Protein AF-A0A5B8XKQ5-F1 (afdb_monomer)

Structure (mmCIF, N/CA/C/O backbone):
data_AF-A0A5B8XKQ5-F1
#
_entry.id   AF-A0A5B8XKQ5-F1
#
loop_
_atom_site.group_PDB
_atom_site.id
_atom_site.type_symbol
_atom_site.label_atom_id
_atom_site.label_alt_id
_atom_site.label_comp_id
_atom_site.label_asym_id
_atom_site.label_entity_id
_atom_site.label_seq_id
_atom_site.pdbx_PDB_ins_code
_atom_site.Cartn_x
_atom_site.Cartn_y
_atom_site.Cartn_z
_atom_site.occupancy
_atom_site.B_iso_or_equiv
_atom_site.auth_seq_id
_atom_site.auth_comp_id
_atom_site.auth_asym_id
_atom_site.auth_atom_id
_atom_site.pdbx_PDB_model_num
ATOM 1 N N . MET A 1 1 ? 9.681 -11.009 -21.091 1.00 50.59 1 MET A N 1
ATOM 2 C CA . MET A 1 1 ? 9.853 -10.215 -19.858 1.00 50.59 1 MET A CA 1
ATOM 3 C C . MET A 1 1 ? 10.199 -11.183 -18.742 1.00 50.59 1 MET A C 1
ATOM 5 O O . MET A 1 1 ? 9.537 -12.214 -18.665 1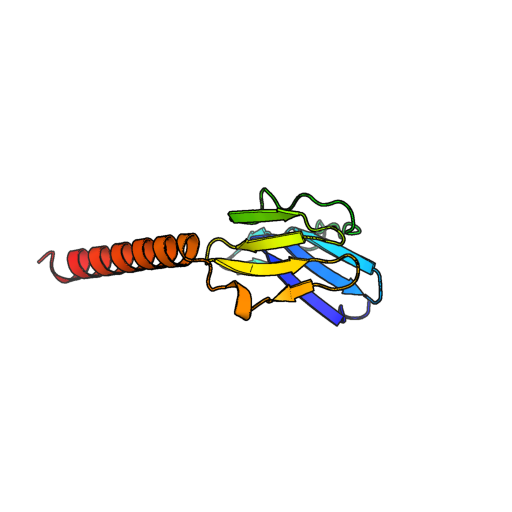.00 50.59 1 MET A O 1
ATOM 9 N N . LYS A 1 2 ? 11.254 -10.929 -17.961 1.00 48.66 2 LYS A N 1
ATOM 10 C CA . LYS A 1 2 ? 11.490 -11.695 -16.728 1.00 48.66 2 LYS A CA 1
ATOM 11 C C . LYS A 1 2 ? 10.413 -11.304 -15.702 1.00 48.66 2 LYS A C 1
ATOM 13 O O . LYS A 1 2 ? 9.933 -10.172 -15.771 1.00 48.66 2 LYS A O 1
ATOM 18 N N . PRO A 1 3 ? 9.975 -12.219 -14.823 1.00 53.94 3 PRO A N 1
ATOM 19 C CA . PRO A 1 3 ? 9.102 -11.842 -13.721 1.00 53.94 3 PRO A CA 1
ATOM 20 C C . PRO A 1 3 ? 9.834 -10.838 -12.813 1.00 53.94 3 PRO A C 1
ATOM 22 O O . PRO A 1 3 ? 11.043 -10.990 -12.629 1.00 53.94 3 PRO A O 1
ATOM 25 N N . PRO A 1 4 ? 9.133 -9.826 -12.276 1.00 59.34 4 PRO A N 1
ATOM 26 C CA . PRO A 1 4 ? 9.729 -8.861 -11.357 1.00 59.34 4 PRO A CA 1
ATOM 27 C C . PRO A 1 4 ? 10.249 -9.551 -10.093 1.00 59.34 4 PRO A C 1
ATOM 29 O O . PRO A 1 4 ? 9.655 -10.521 -9.617 1.00 59.34 4 PRO A O 1
ATOM 32 N N . GLU A 1 5 ? 11.352 -9.039 -9.551 1.00 64.81 5 GLU A N 1
ATOM 33 C CA . GLU A 1 5 ? 12.037 -9.616 -8.386 1.00 64.81 5 GLU A CA 1
ATOM 34 C C . GLU A 1 5 ? 11.263 -9.346 -7.090 1.00 64.81 5 GLU A C 1
ATOM 36 O O . GLU A 1 5 ? 11.187 -10.202 -6.206 1.00 64.81 5 GLU A O 1
ATOM 41 N N . HIS A 1 6 ? 10.609 -8.183 -7.015 1.00 69.00 6 HIS A N 1
ATOM 42 C CA . HIS A 1 6 ? 9.781 -7.775 -5.886 1.00 69.00 6 HIS A CA 1
ATOM 43 C C . HIS A 1 6 ? 8.474 -7.165 -6.372 1.00 69.00 6 HIS A C 1
ATOM 45 O O . HIS A 1 6 ? 8.455 -6.386 -7.327 1.00 69.00 6 HIS A O 1
ATOM 51 N N . VAL A 1 7 ? 7.376 -7.519 -5.704 1.00 73.44 7 VAL A N 1
ATOM 52 C CA . VAL A 1 7 ? 6.047 -6.990 -6.006 1.00 73.44 7 VAL A CA 1
ATOM 53 C C . VAL A 1 7 ? 5.309 -6.695 -4.711 1.00 73.44 7 VAL A C 1
ATOM 55 O O . VAL A 1 7 ? 5.244 -7.549 -3.827 1.00 73.44 7 VAL A O 1
ATOM 58 N N . ILE A 1 8 ? 4.711 -5.509 -4.618 1.00 75.06 8 ILE A N 1
ATOM 59 C CA . ILE A 1 8 ? 3.774 -5.166 -3.548 1.00 75.06 8 ILE A CA 1
ATOM 60 C C . ILE A 1 8 ? 2.446 -4.685 -4.126 1.00 75.06 8 ILE A C 1
ATOM 62 O O . ILE A 1 8 ? 2.383 -4.118 -5.217 1.00 75.06 8 ILE A O 1
ATOM 66 N N . LEU A 1 9 ? 1.378 -4.913 -3.368 1.00 79.19 9 LEU A N 1
ATOM 67 C CA . LEU A 1 9 ? 0.036 -4.452 -3.686 1.00 79.19 9 LEU A CA 1
ATOM 68 C C . LEU A 1 9 ? -0.390 -3.424 -2.641 1.00 79.19 9 LEU A C 1
ATOM 70 O O . LEU A 1 9 ? -0.485 -3.758 -1.463 1.00 79.19 9 LEU A O 1
ATOM 74 N N . ILE A 1 10 ? -0.685 -2.199 -3.072 1.00 76.44 10 ILE A N 1
ATOM 75 C CA . ILE A 1 10 ? -1.260 -1.161 -2.211 1.00 76.44 10 ILE A CA 1
ATOM 76 C C . ILE A 1 10 ? -2.590 -0.737 -2.820 1.00 76.44 10 ILE A C 1
ATOM 78 O O . ILE A 1 10 ? -2.639 -0.165 -3.910 1.00 76.44 10 ILE A O 1
ATOM 82 N N . GLY A 1 11 ? -3.685 -1.053 -2.128 1.00 76.50 11 GLY A N 1
ATOM 83 C CA . GLY A 1 11 ? -5.031 -0.778 -2.621 1.00 76.50 11 GLY A CA 1
ATOM 84 C C . GLY A 1 11 ? -5.282 -1.471 -3.961 1.00 76.50 11 GLY A C 1
ATOM 85 O O . GLY A 1 11 ? -5.422 -2.692 -4.023 1.00 76.50 11 GLY A O 1
ATOM 86 N N . ARG A 1 12 ? -5.356 -0.684 -5.040 1.00 76.19 12 ARG A N 1
ATOM 87 C CA . ARG A 1 12 ? -5.52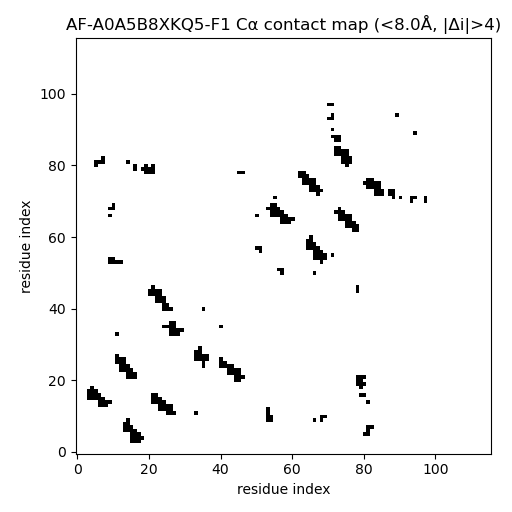4 -1.186 -6.412 1.00 76.19 12 ARG A CA 1
ATOM 88 C C . ARG A 1 12 ? -4.286 -0.988 -7.283 1.00 76.19 12 ARG A C 1
ATOM 90 O O . ARG A 1 12 ? -4.382 -1.194 -8.485 1.00 76.19 12 ARG A O 1
ATOM 97 N N . LYS A 1 13 ? -3.144 -0.603 -6.721 1.00 78.12 13 LYS A N 1
ATOM 98 C CA . LYS A 1 13 ? -1.894 -0.446 -7.467 1.00 78.12 13 LYS A CA 1
ATOM 99 C C . LYS A 1 13 ? -0.933 -1.577 -7.156 1.00 78.12 13 LYS A C 1
ATOM 101 O O . LYS A 1 13 ? -0.644 -1.865 -5.995 1.00 78.12 13 LYS A O 1
ATOM 106 N N . LEU A 1 14 ? -0.438 -2.198 -8.216 1.00 82.75 14 LEU A N 1
ATOM 107 C CA . LEU A 1 14 ? 0.653 -3.152 -8.177 1.00 82.75 14 LEU A CA 1
ATOM 108 C C . LEU A 1 14 ? 1.951 -2.402 -8.449 1.00 82.75 14 LEU A C 1
ATOM 110 O O . LEU A 1 14 ? 2.053 -1.723 -9.466 1.00 82.75 14 LEU A O 1
ATOM 114 N N . ILE A 1 15 ? 2.933 -2.535 -7.567 1.00 81.88 15 ILE A N 1
ATOM 115 C CA . ILE A 1 15 ? 4.265 -1.961 -7.758 1.00 81.88 15 ILE A CA 1
ATOM 116 C C . ILE A 1 15 ? 5.232 -3.126 -7.914 1.00 81.88 15 ILE A C 1
ATOM 118 O O . ILE A 1 15 ? 5.261 -4.012 -7.062 1.00 81.88 15 ILE A O 1
ATOM 122 N N . ALA A 1 16 ? 5.983 -3.141 -9.008 1.00 81.62 16 ALA A N 1
ATOM 123 C CA . ALA A 1 16 ? 6.913 -4.195 -9.378 1.00 81.62 16 ALA A CA 1
ATOM 124 C C . ALA A 1 16 ? 8.314 -3.623 -9.610 1.00 81.62 16 ALA A C 1
ATOM 126 O O . ALA A 1 16 ? 8.448 -2.544 -10.179 1.00 81.62 16 ALA A O 1
ATOM 127 N N . TYR A 1 17 ? 9.345 -4.360 -9.211 1.00 76.62 17 TYR A N 1
ATOM 128 C CA . TYR A 1 17 ? 10.743 -3.947 -9.337 1.00 76.62 17 TYR A CA 1
ATOM 129 C C . TYR A 1 17 ? 11.517 -4.921 -10.240 1.00 76.62 17 TYR A C 1
ATOM 131 O O . TYR A 1 17 ? 11.373 -6.140 -10.108 1.00 76.62 17 TYR A O 1
ATOM 139 N N . ASP A 1 18 ? 12.321 -4.379 -11.159 1.00 78.81 18 ASP A N 1
ATOM 140 C CA . ASP A 1 18 ? 13.266 -5.101 -12.029 1.00 78.81 18 ASP A CA 1
ATOM 141 C C . ASP A 1 18 ? 14.633 -4.394 -11.970 1.00 78.81 18 ASP A C 1
ATOM 143 O O . ASP A 1 18 ? 14.859 -3.368 -12.630 1.00 78.81 18 ASP A O 1
ATOM 147 N N . GLY A 1 19 ? 15.525 -4.894 -11.107 1.00 77.00 19 GLY A N 1
ATOM 148 C CA . GLY A 1 19 ? 16.753 -4.195 -10.718 1.00 77.00 19 GLY A CA 1
ATOM 149 C C . GLY A 1 19 ? 16.448 -2.853 -10.039 1.00 77.00 19 GLY A C 1
ATOM 150 O O . GLY A 1 19 ? 15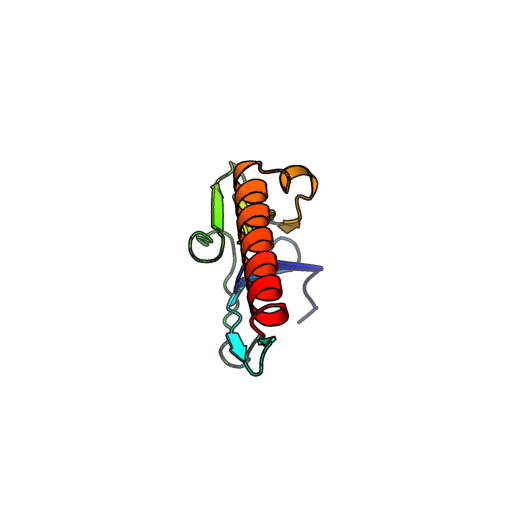.581 -2.775 -9.176 1.00 77.00 19 GLY A O 1
ATOM 151 N N . SER A 1 20 ? 17.115 -1.777 -10.467 1.00 72.31 20 SER A N 1
ATOM 152 C CA . SER A 1 20 ? 16.866 -0.409 -9.970 1.00 72.31 20 SER A CA 1
ATOM 153 C C . SER A 1 20 ? 15.648 0.281 -10.609 1.00 72.31 20 SER A C 1
ATOM 155 O O . SER A 1 20 ? 15.456 1.480 -10.419 1.00 72.31 20 SER A O 1
ATOM 157 N N . ASN A 1 21 ? 14.841 -0.429 -11.409 1.00 72.00 21 ASN A N 1
ATOM 158 C CA . ASN A 1 21 ? 13.654 0.144 -12.043 1.00 72.00 21 ASN A CA 1
ATOM 159 C C . ASN A 1 21 ? 12.388 -0.317 -11.328 1.00 72.00 21 ASN A C 1
ATOM 161 O O . ASN A 1 21 ? 12.117 -1.514 -11.239 1.00 72.00 21 ASN A O 1
ATOM 165 N N . ALA A 1 22 ? 11.581 0.641 -10.895 1.00 74.50 22 ALA A N 1
ATOM 166 C CA . ALA A 1 22 ? 10.259 0.396 -10.347 1.00 74.50 22 ALA A CA 1
ATOM 167 C C . ALA A 1 22 ? 9.186 0.690 -11.407 1.00 74.50 22 ALA A C 1
ATOM 169 O O . ALA A 1 22 ? 9.296 1.662 -12.157 1.00 74.50 22 ALA A O 1
ATOM 170 N N . TYR A 1 23 ? 8.129 -0.115 -11.439 1.00 75.81 23 TYR A N 1
ATOM 171 C CA . TYR A 1 23 ? 6.995 0.021 -12.347 1.00 75.81 23 TYR A CA 1
ATOM 172 C C . TYR A 1 23 ? 5.687 -0.085 -11.570 1.00 75.81 23 TYR A C 1
ATOM 174 O O . TYR A 1 23 ? 5.543 -0.956 -10.714 1.00 75.81 23 TYR A O 1
ATOM 182 N N . VAL A 1 24 ? 4.712 0.760 -11.893 1.00 77.19 24 VAL A N 1
ATOM 183 C CA . VAL A 1 24 ? 3.366 0.697 -11.316 1.00 77.19 24 VAL A CA 1
ATOM 184 C C . VAL A 1 24 ? 2.366 0.263 -12.376 1.00 77.19 24 VAL A C 1
ATOM 186 O O . VAL A 1 24 ? 2.419 0.721 -13.513 1.00 77.19 24 VAL A O 1
ATOM 189 N N . ALA A 1 25 ? 1.434 -0.600 -11.987 1.00 79.50 25 ALA A N 1
ATOM 190 C CA . ALA A 1 25 ? 0.285 -0.993 -12.784 1.00 79.50 25 ALA A CA 1
ATOM 191 C C . ALA A 1 25 ? -1.008 -0.851 -11.973 1.00 79.50 25 ALA A C 1
ATOM 193 O O . ALA A 1 25 ? -1.095 -1.272 -10.816 1.00 79.50 25 ALA A O 1
ATOM 194 N N . GLN A 1 26 ? -2.041 -0.295 -12.602 1.00 76.81 26 GLN A N 1
ATOM 195 C CA . GLN A 1 26 ? -3.386 -0.260 -12.037 1.00 76.81 26 GLN A CA 1
ATOM 196 C C . GLN A 1 26 ? -4.042 -1.644 -12.146 1.00 76.81 26 GLN A C 1
ATOM 198 O O . GLN A 1 26 ? -4.082 -2.250 -13.216 1.00 76.81 26 GLN A O 1
ATOM 203 N N . LEU A 1 27 ? -4.601 -2.130 -11.040 1.00 75.75 27 LEU A N 1
ATOM 204 C CA . LEU A 1 27 ? -5.434 -3.325 -10.996 1.00 75.75 27 LEU A CA 1
ATOM 205 C C . LEU A 1 27 ? -6.911 -2.966 -11.088 1.00 75.75 27 LEU A C 1
ATOM 207 O O . LEU A 1 27 ? -7.380 -1.958 -10.542 1.00 75.75 27 LEU A O 1
ATOM 211 N N . TYR A 1 28 ? -7.655 -3.865 -11.722 1.00 73.25 28 TYR A N 1
ATOM 212 C CA . TYR A 1 28 ? -9.089 -3.747 -11.923 1.00 73.25 28 TYR A CA 1
ATOM 213 C C . TYR A 1 28 ? -9.805 -4.887 -11.213 1.00 73.25 28 TYR A C 1
ATOM 215 O O . TYR A 1 28 ? -9.346 -6.030 -11.204 1.00 73.25 28 TYR A O 1
ATOM 223 N N . PHE A 1 29 ? -10.950 -4.579 -10.610 1.00 71.44 29 PHE A N 1
ATOM 224 C CA . PHE A 1 29 ? -11.776 -5.596 -9.978 1.00 71.44 29 PHE A CA 1
ATOM 225 C C . PHE A 1 29 ? -12.657 -6.266 -11.033 1.00 71.44 29 PHE A C 1
ATOM 227 O O . PHE A 1 29 ? -13.511 -5.617 -11.637 1.00 71.44 29 PHE A O 1
ATOM 234 N N . LYS A 1 30 ? -12.458 -7.566 -11.259 1.00 73.31 30 LYS A N 1
ATOM 235 C CA . LYS A 1 30 ? -13.240 -8.357 -12.213 1.00 73.31 30 LYS A CA 1
ATOM 236 C C . LYS A 1 30 ? -13.465 -9.756 -11.646 1.00 73.31 30 LYS A C 1
ATOM 238 O O . LYS A 1 30 ? -12.538 -10.393 -11.161 1.00 73.31 30 LYS A O 1
ATOM 243 N N . HIS A 1 31 ? -14.711 -10.227 -11.696 1.00 75.12 31 HIS A N 1
ATOM 244 C CA . HIS A 1 31 ? -15.119 -11.546 -11.186 1.00 75.12 31 HIS A CA 1
ATOM 245 C C . HIS A 1 31 ? -14.738 -11.823 -9.718 1.00 75.12 31 HIS A 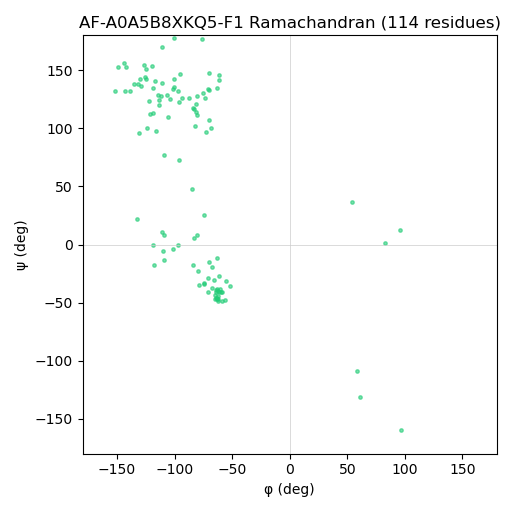C 1
ATOM 247 O O . HIS A 1 31 ? -14.383 -12.944 -9.370 1.00 75.12 31 HIS A O 1
ATOM 253 N N . GLY A 1 32 ? -14.795 -10.815 -8.844 1.00 69.69 32 GLY A N 1
ATOM 254 C CA . GLY A 1 32 ? -14.489 -11.007 -7.422 1.00 69.69 32 GLY A CA 1
ATOM 255 C C . GLY A 1 32 ? -12.998 -10.972 -7.068 1.00 69.69 32 GLY A C 1
ATOM 256 O O . GLY A 1 32 ? -12.663 -11.127 -5.898 1.00 69.69 32 GLY A O 1
ATOM 257 N N . ALA A 1 33 ? -12.110 -10.747 -8.041 1.00 70.00 33 ALA A N 1
ATOM 258 C CA . ALA A 1 33 ? -10.667 -10.664 -7.834 1.00 70.00 33 ALA A CA 1
ATOM 259 C C . ALA A 1 33 ? -10.084 -9.366 -8.412 1.00 70.00 33 ALA A C 1
ATOM 261 O O . ALA A 1 33 ? -10.630 -8.783 -9.353 1.00 70.00 33 ALA A O 1
ATOM 262 N N . LEU A 1 34 ? -8.954 -8.922 -7.856 1.00 72.06 34 LEU A N 1
ATOM 263 C CA . LEU A 1 34 ? -8.116 -7.892 -8.469 1.00 72.06 34 LEU A CA 1
ATOM 264 C C . LEU A 1 34 ? -7.236 -8.550 -9.529 1.00 72.06 34 LEU A C 1
ATOM 266 O O . LEU A 1 34 ? -6.470 -9.459 -9.218 1.00 72.06 34 LEU A O 1
ATOM 270 N N . LEU A 1 35 ? -7.361 -8.099 -10.773 1.00 71.12 35 LEU A N 1
ATOM 271 C CA . LEU A 1 35 ? -6.636 -8.650 -11.911 1.00 71.12 35 LEU A CA 1
ATOM 272 C C . LEU A 1 35 ? -5.877 -7.545 -12.650 1.00 71.12 35 LEU A C 1
ATOM 274 O O . LEU A 1 35 ? -6.374 -6.427 -12.810 1.00 71.12 35 LEU A O 1
ATOM 278 N N . LEU A 1 36 ? -4.695 -7.902 -13.155 1.00 69.12 36 LEU A N 1
ATOM 279 C CA . LEU A 1 36 ? -4.036 -7.193 -14.250 1.00 69.12 36 LEU A CA 1
ATOM 280 C C . LEU A 1 36 ? -4.825 -7.526 -15.523 1.00 69.12 36 LEU A C 1
ATOM 282 O O . LEU A 1 36 ? -4.656 -8.609 -16.085 1.00 69.12 36 LEU A O 1
ATOM 286 N N . SER A 1 37 ? -5.749 -6.672 -15.962 1.00 60.66 37 SER A N 1
ATOM 287 C CA . SER A 1 37 ? -6.395 -6.890 -17.260 1.00 60.66 37 SER A CA 1
ATOM 288 C C . SER A 1 37 ? -5.490 -6.352 -18.367 1.00 60.66 37 SER A C 1
ATOM 290 O O . SER A 1 37 ? -5.412 -5.148 -18.595 1.00 60.66 37 SER A O 1
ATOM 292 N N . CYS A 1 38 ? -4.783 -7.239 -19.063 1.00 49.97 38 CYS A N 1
ATOM 293 C CA . CYS A 1 38 ? -4.071 -6.882 -20.291 1.00 49.97 38 CYS A CA 1
ATOM 294 C C . CYS A 1 38 ? -5.044 -7.045 -21.472 1.00 49.97 38 CYS A C 1
ATOM 296 O O . CYS A 1 38 ? -5.680 -8.102 -21.559 1.00 49.97 38 CYS A O 1
ATOM 298 N N . PRO A 1 39 ? -5.241 -6.009 -22.314 1.00 52.34 39 PRO A N 1
ATOM 299 C CA . PRO A 1 39 ? -4.186 -5.271 -23.027 1.00 52.34 39 PRO A CA 1
ATOM 300 C C . PRO A 1 39 ? -3.930 -3.823 -22.565 1.00 52.34 39 PRO A C 1
ATOM 302 O O . PRO A 1 39 ? -3.003 -3.197 -23.067 1.00 52.34 39 PRO A O 1
ATOM 305 N N . GLU A 1 40 ? -4.723 -3.272 -21.640 1.00 51.78 40 GLU A N 1
ATOM 306 C CA . GLU A 1 40 ? -4.664 -1.839 -21.279 1.00 51.78 40 GLU A CA 1
ATOM 307 C C . GLU A 1 40 ? -3.817 -1.530 -20.038 1.00 51.78 40 GLU A C 1
ATOM 309 O O . 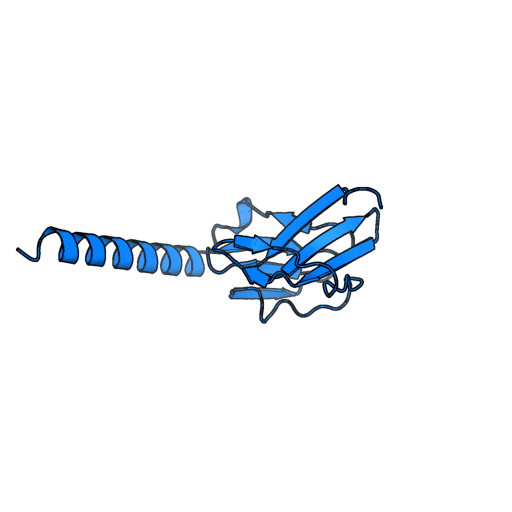GLU A 1 40 ? -3.701 -0.370 -19.647 1.00 51.78 40 GLU A O 1
ATOM 314 N N . THR A 1 41 ? -3.226 -2.545 -19.400 1.00 59.28 41 THR A N 1
ATOM 315 C CA . THR A 1 41 ? -2.352 -2.322 -18.244 1.00 59.28 41 THR A CA 1
ATOM 316 C C . THR A 1 41 ? -1.074 -1.621 -18.705 1.00 59.28 41 THR A C 1
ATOM 318 O O . THR A 1 41 ? -0.163 -2.256 -19.240 1.00 59.28 41 THR A O 1
ATOM 321 N N . GLN A 1 42 ? -1.014 -0.307 -18.504 1.00 65.81 42 GLN A N 1
ATOM 322 C CA . GLN A 1 42 ? 0.181 0.488 -18.751 1.00 65.81 42 GLN A CA 1
ATOM 323 C C . GLN A 1 42 ? 1.078 0.411 -17.519 1.00 65.81 42 GLN A C 1
ATOM 325 O O . GLN A 1 42 ? 0.677 0.788 -16.420 1.00 65.81 42 GLN A O 1
ATOM 330 N N . TRP A 1 43 ? 2.272 -0.144 -17.709 1.00 73.62 43 TRP A N 1
ATOM 331 C CA . TRP A 1 43 ? 3.320 -0.111 -16.701 1.00 73.62 43 TRP A CA 1
ATOM 332 C C . TRP A 1 43 ? 4.019 1.238 -16.782 1.00 73.62 43 TRP A C 1
ATOM 334 O O . TRP A 1 43 ? 4.669 1.542 -17.783 1.00 73.62 43 TRP A O 1
ATOM 344 N N . GLU A 1 44 ? 3.877 2.037 -15.735 1.00 72.44 44 GLU A N 1
ATOM 345 C CA . GLU A 1 44 ? 4.479 3.364 -15.657 1.00 72.44 44 GLU A CA 1
ATOM 346 C C . GLU A 1 44 ? 5.740 3.322 -14.780 1.00 72.44 44 GLU A C 1
ATOM 348 O O . GLU A 1 44 ? 5.703 2.720 -13.702 1.00 72.44 44 GLU A O 1
ATOM 353 N N . PRO A 1 45 ? 6.867 3.924 -15.204 1.00 67.62 45 PRO A N 1
ATOM 354 C CA . PRO A 1 45 ? 8.073 3.993 -14.385 1.00 67.62 45 PRO A CA 1
ATOM 355 C C . PRO A 1 45 ? 7.824 4.799 -13.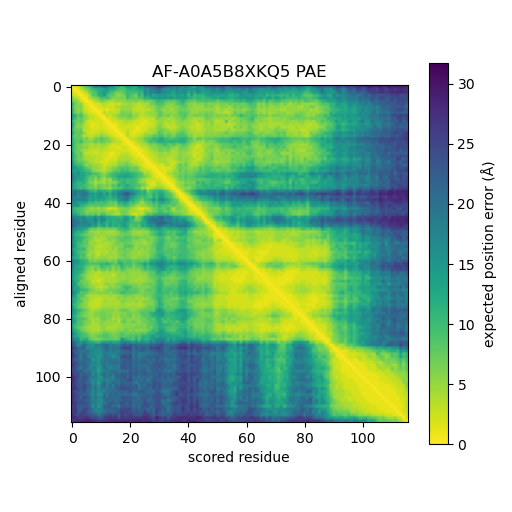099 1.00 67.62 45 PRO A C 1
ATOM 357 O O . PRO A 1 45 ? 7.241 5.882 -13.118 1.00 67.62 45 PRO A O 1
ATOM 360 N N . SER A 1 46 ? 8.287 4.263 -11.972 1.00 64.50 46 SER A N 1
ATOM 361 C CA . SER A 1 46 ? 7.893 4.663 -10.619 1.00 64.50 46 SER A CA 1
ATOM 362 C C . SER A 1 46 ? 8.991 5.411 -9.847 1.00 64.50 46 SER A C 1
ATOM 364 O O . SER A 1 46 ? 9.577 4.848 -8.921 1.00 64.50 46 SER A O 1
ATOM 366 N N . PRO A 1 47 ? 9.229 6.704 -10.130 1.00 52.22 47 PRO A N 1
ATOM 367 C CA . PRO A 1 47 ? 9.786 7.570 -9.093 1.00 52.22 47 PRO A CA 1
ATOM 368 C C . PRO A 1 47 ? 8.885 8.755 -8.707 1.00 52.22 47 PRO A C 1
ATOM 370 O O . PRO A 1 47 ? 9.262 9.518 -7.827 1.00 52.22 47 PRO A O 1
ATOM 373 N N . ALA A 1 48 ? 7.702 8.932 -9.312 1.00 52.56 48 ALA A N 1
ATOM 374 C CA . ALA A 1 48 ? 6.915 10.167 -9.147 1.00 52.56 48 ALA A CA 1
ATOM 375 C C . ALA A 1 48 ? 5.423 9.968 -8.829 1.00 52.56 48 ALA A C 1
ATOM 377 O O . ALA A 1 48 ? 4.620 10.861 -9.103 1.00 52.56 48 ALA A O 1
ATOM 378 N N . HIS A 1 49 ? 5.010 8.815 -8.298 1.00 60.44 49 HIS A N 1
ATOM 379 C CA . HIS A 1 49 ? 3.584 8.562 -8.102 1.00 60.44 49 HIS A CA 1
ATOM 380 C C . HIS A 1 49 ? 3.070 8.871 -6.702 1.00 60.44 49 HIS A C 1
ATOM 382 O O . HIS A 1 49 ? 3.504 8.312 -5.697 1.00 60.44 49 HIS A O 1
ATOM 388 N N . ASP A 1 50 ? 2.071 9.751 -6.688 1.00 68.75 50 ASP A N 1
ATOM 389 C CA . ASP A 1 50 ? 1.237 10.019 -5.538 1.00 68.75 50 ASP A CA 1
ATOM 390 C C . ASP A 1 50 ? 0.339 8.802 -5.267 1.00 68.75 50 ASP A C 1
ATOM 392 O O . ASP A 1 50 ? -0.590 8.493 -6.018 1.00 68.75 50 ASP A O 1
ATOM 396 N N . LEU A 1 51 ? 0.657 8.072 -4.198 1.00 74.31 51 LEU A N 1
ATOM 397 C CA . LEU A 1 51 ? -0.157 6.970 -3.685 1.00 74.31 51 LEU A CA 1
ATOM 398 C C . LEU A 1 51 ? -1.288 7.471 -2.774 1.00 74.31 51 LEU A C 1
ATOM 400 O O . LEU A 1 51 ? -1.977 6.649 -2.173 1.00 74.31 51 LEU A O 1
ATOM 404 N N . SER A 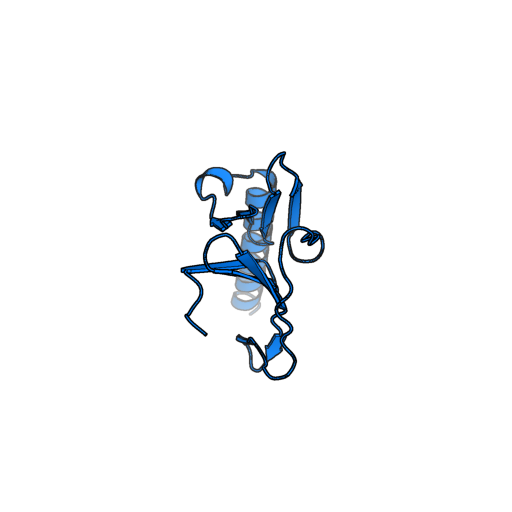1 52 ? -1.497 8.789 -2.640 1.00 73.88 52 SER A N 1
ATOM 405 C CA . SER A 1 52 ? -2.495 9.374 -1.732 1.00 73.88 52 SER A CA 1
ATOM 406 C C . SER A 1 52 ? -3.912 8.846 -1.956 1.00 73.88 52 SER A C 1
ATOM 408 O O . SER A 1 52 ? -4.668 8.729 -0.996 1.00 73.88 52 SER A O 1
ATOM 410 N N . ALA A 1 53 ? -4.262 8.493 -3.196 1.00 73.31 53 ALA A N 1
ATOM 411 C CA . ALA A 1 53 ? -5.572 7.948 -3.548 1.00 73.31 53 ALA A CA 1
ATOM 412 C C . ALA A 1 53 ? -5.698 6.428 -3.319 1.00 73.31 53 ALA A C 1
ATOM 414 O O . ALA A 1 53 ? -6.811 5.904 -3.264 1.00 73.31 53 ALA A O 1
ATOM 415 N N . ASP A 1 54 ? -4.576 5.717 -3.194 1.00 76.19 54 ASP A N 1
ATOM 416 C CA . ASP A 1 54 ? -4.519 4.248 -3.164 1.00 76.19 54 ASP A CA 1
ATOM 417 C C . ASP A 1 54 ? -4.164 3.687 -1.784 1.00 76.19 54 ASP A C 1
ATOM 419 O O . ASP A 1 54 ? -4.329 2.492 -1.527 1.00 76.19 54 ASP A O 1
ATOM 423 N N . CYS A 1 55 ? -3.699 4.547 -0.882 1.00 76.94 55 CYS A N 1
ATOM 424 C CA . CYS A 1 55 ? -3.390 4.215 0.498 1.00 76.94 55 CYS A CA 1
ATOM 425 C C . CYS A 1 55 ? -4.249 5.055 1.457 1.00 76.94 55 CYS A C 1
ATOM 427 O O . CYS A 1 55 ? -4.704 6.146 1.131 1.00 76.94 55 CYS A O 1
ATOM 429 N N . ALA A 1 56 ? -4.492 4.544 2.661 1.00 77.62 56 ALA A N 1
ATOM 430 C CA . ALA A 1 56 ? -5.223 5.269 3.696 1.00 77.62 56 ALA A CA 1
ATOM 431 C C . ALA A 1 56 ? -4.403 6.431 4.275 1.00 77.62 56 ALA A C 1
ATOM 433 O O . ALA A 1 56 ? -4.960 7.420 4.752 1.00 77.62 56 ALA A O 1
ATOM 434 N N . LYS A 1 57 ? -3.073 6.302 4.268 1.00 82.25 57 LYS A N 1
ATOM 435 C CA . LYS A 1 57 ? -2.154 7.353 4.698 1.00 82.25 57 LYS A CA 1
ATOM 436 C C . LYS A 1 57 ? -0.831 7.225 3.963 1.00 82.25 57 LYS A C 1
ATOM 438 O O . LYS A 1 57 ? -0.234 6.153 3.967 1.00 82.25 57 LYS A O 1
ATOM 443 N N . LEU A 1 58 ? -0.340 8.341 3.438 1.00 83.62 58 LEU A N 1
ATOM 444 C CA . LEU A 1 58 ? 0.985 8.444 2.838 1.00 83.62 58 LEU A CA 1
ATOM 445 C C . LEU A 1 58 ? 1.857 9.375 3.679 1.00 83.62 58 LEU A C 1
ATOM 447 O O . LEU A 1 58 ? 1.449 10.491 4.002 1.00 83.62 58 LEU A O 1
ATOM 451 N N . VAL A 1 59 ? 3.051 8.921 4.048 1.00 84.25 59 VAL A N 1
ATOM 452 C CA . VAL A 1 59 ? 4.065 9.729 4.733 1.00 84.25 59 VAL A CA 1
ATOM 453 C C . VAL A 1 59 ? 5.292 9.791 3.838 1.00 84.25 59 VAL A C 1
ATOM 455 O O . VAL A 1 59 ? 5.941 8.774 3.620 1.00 84.25 59 VAL A O 1
ATOM 458 N N . GLN A 1 60 ? 5.603 10.974 3.316 1.00 84.06 60 GLN A N 1
ATOM 459 C CA . GLN A 1 60 ? 6.805 11.177 2.509 1.00 84.06 60 GLN A CA 1
ATOM 460 C C . GLN A 1 60 ? 8.050 11.100 3.400 1.00 84.06 60 GLN A C 1
ATOM 462 O O . GLN A 1 60 ? 8.076 11.683 4.488 1.00 84.06 60 GLN A O 1
ATOM 467 N N . LEU A 1 61 ? 9.060 10.366 2.944 1.00 80.44 61 LEU A N 1
ATOM 468 C CA . LEU A 1 61 ? 10.378 10.265 3.565 1.00 80.44 61 LEU A CA 1
ATOM 469 C C . LEU A 1 61 ? 11.408 10.957 2.659 1.00 80.44 61 LEU A C 1
ATOM 471 O O . LEU A 1 61 ? 11.090 11.354 1.542 1.00 80.44 61 LEU A O 1
ATOM 475 N N . GLY A 1 62 ? 12.638 11.145 3.148 1.00 78.25 62 GLY A N 1
ATOM 476 C CA . GLY A 1 62 ? 13.704 11.751 2.339 1.00 78.25 62 GLY A CA 1
ATOM 477 C C . GLY A 1 62 ? 13.976 10.958 1.056 1.00 78.25 62 GLY A C 1
ATOM 478 O O . GLY A 1 62 ? 13.979 11.528 -0.030 1.00 78.25 62 GLY A O 1
ATOM 479 N N . GLU A 1 63 ? 14.125 9.638 1.184 1.00 75.81 63 GLU A N 1
ATOM 480 C CA . GLU A 1 63 ? 14.204 8.700 0.062 1.00 75.81 63 GLU A CA 1
ATOM 481 C C . GLU A 1 63 ? 13.001 7.749 0.128 1.00 75.81 63 GLU A C 1
ATOM 483 O O . GLU A 1 63 ? 12.992 6.793 0.901 1.00 75.81 63 GLU A O 1
ATOM 488 N N . GLY A 1 64 ? 11.953 8.041 -0.647 1.00 81.81 64 GLY A N 1
ATOM 489 C CA . GLY A 1 64 ? 10.749 7.210 -0.741 1.00 81.81 64 GLY A CA 1
ATOM 490 C C . GLY A 1 64 ? 9.588 7.655 0.152 1.00 81.81 64 GLY A C 1
ATOM 491 O O . GLY A 1 64 ? 9.489 8.806 0.573 1.00 81.81 64 GLY A O 1
ATOM 492 N N . ALA A 1 65 ? 8.671 6.732 0.425 1.00 84.50 65 ALA A N 1
ATOM 493 C CA . ALA A 1 65 ? 7.480 6.984 1.222 1.00 84.50 65 ALA A CA 1
ATOM 494 C C . ALA A 1 65 ? 7.097 5.778 2.084 1.00 84.50 65 ALA A C 1
ATOM 496 O O . ALA A 1 65 ? 7.395 4.626 1.770 1.00 84.50 65 ALA A O 1
ATOM 497 N N . LEU A 1 66 ? 6.378 6.050 3.168 1.00 85.06 66 LEU A N 1
ATOM 498 C CA . LEU A 1 66 ? 5.686 5.048 3.964 1.00 85.06 66 LEU A CA 1
ATOM 499 C C . LEU A 1 66 ? 4.185 5.142 3.676 1.00 85.06 66 LEU A C 1
ATOM 501 O O . LEU A 1 66 ? 3.524 6.110 4.062 1.00 85.06 66 LEU A O 1
ATOM 505 N N . ALA A 1 67 ? 3.656 4.139 2.987 1.00 84.56 67 ALA A N 1
ATOM 506 C CA . ALA A 1 67 ? 2.247 4.027 2.642 1.00 84.56 67 ALA A CA 1
ATOM 507 C C . ALA A 1 67 ? 1.547 3.060 3.602 1.00 84.56 67 ALA A C 1
ATOM 509 O O . ALA A 1 67 ? 2.060 1.984 3.892 1.00 84.56 67 ALA A O 1
ATOM 510 N N . TYR A 1 68 ? 0.367 3.429 4.087 1.00 82.00 68 TYR A N 1
ATOM 511 C CA . TYR A 1 68 ? -0.471 2.579 4.928 1.00 82.00 68 TYR A CA 1
ATOM 512 C C . TYR A 1 68 ? -1.725 2.198 4.163 1.00 82.00 68 TYR A C 1
ATOM 514 O O . TYR A 1 68 ? -2.425 3.083 3.673 1.00 82.00 68 TYR A O 1
ATOM 522 N N . ASP A 1 69 ? -2.048 0.913 4.082 1.00 80.50 69 ASP A N 1
ATOM 523 C CA . ASP A 1 69 ? -3.330 0.496 3.512 1.00 80.50 69 ASP A CA 1
ATOM 524 C C . ASP A 1 69 ? -4.503 0.724 4.487 1.00 80.50 69 ASP A C 1
ATOM 526 O O . ASP A 1 69 ? -4.336 1.177 5.622 1.00 80.50 69 ASP A O 1
ATOM 530 N N . THR A 1 70 ? -5.723 0.427 4.037 1.00 72.62 70 THR A N 1
ATOM 531 C CA . THR A 1 70 ? -6.949 0.568 4.844 1.00 72.62 70 THR A CA 1
ATOM 532 C C . THR A 1 70 ? -7.025 -0.408 6.010 1.00 72.62 70 THR A C 1
ATOM 534 O O . THR A 1 70 ? -7.779 -0.166 6.953 1.00 72.62 70 THR A O 1
ATOM 537 N N . GLN A 1 71 ? -6.249 -1.491 5.973 1.00 71.50 71 GLN A N 1
ATOM 538 C CA . GLN A 1 71 ? -6.105 -2.385 7.111 1.00 71.50 71 GLN A CA 1
ATOM 539 C C . GLN A 1 71 ? -5.117 -1.804 8.122 1.00 71.50 71 GLN A C 1
ATOM 541 O O . GLN A 1 71 ? -5.199 -2.135 9.299 1.00 71.50 71 GLN A O 1
ATOM 546 N N . GLY A 1 72 ? -4.218 -0.915 7.710 1.00 71.06 72 GLY A N 1
ATOM 547 C CA . GLY A 1 72 ? -3.166 -0.333 8.533 1.00 71.06 72 GLY A CA 1
ATOM 548 C C . GLY A 1 72 ? -1.824 -1.046 8.402 1.00 71.06 72 GLY A C 1
ATOM 549 O O . GLY A 1 72 ? -0.932 -0.788 9.209 1.00 71.06 72 GLY A O 1
ATOM 550 N N . THR A 1 73 ? -1.663 -1.920 7.405 1.00 80.31 73 THR A N 1
ATOM 551 C CA . THR A 1 73 ? -0.356 -2.482 7.068 1.00 80.31 73 THR A CA 1
ATOM 552 C C . THR A 1 73 ? 0.516 -1.395 6.453 1.00 80.31 73 THR A C 1
ATOM 554 O O . THR A 1 73 ? 0.065 -0.635 5.593 1.00 80.31 73 THR A O 1
ATOM 557 N N . ALA A 1 74 ? 1.755 -1.296 6.933 1.00 83.25 74 ALA A N 1
ATOM 558 C CA . ALA A 1 74 ? 2.712 -0.286 6.511 1.00 83.25 74 ALA A CA 1
ATOM 559 C C . ALA A 1 74 ? 3.648 -0.851 5.438 1.00 83.25 74 ALA A C 1
ATOM 561 O O . ALA A 1 74 ? 4.244 -1.912 5.619 1.00 83.25 74 ALA A O 1
ATOM 562 N N . TYR A 1 75 ? 3.836 -0.105 4.357 1.00 84.81 75 TYR A N 1
ATOM 563 C CA . TYR A 1 75 ? 4.713 -0.442 3.243 1.00 84.81 75 TYR A CA 1
ATOM 564 C C . TYR A 1 75 ? 5.732 0.678 3.070 1.00 84.81 75 TYR A C 1
ATOM 566 O O . TYR A 1 75 ? 5.355 1.838 2.901 1.00 84.81 75 TYR A O 1
ATOM 574 N N . HIS A 1 76 ? 7.018 0.340 3.114 1.00 85.12 76 HIS A N 1
ATOM 575 C CA . HIS A 1 76 ? 8.056 1.239 2.627 1.00 85.12 76 HIS A CA 1
ATOM 576 C C . HIS A 1 76 ? 8.125 1.109 1.111 1.00 85.12 76 HIS A C 1
ATOM 578 O O . HIS A 1 76 ? 8.227 -0.006 0.601 1.00 85.12 76 HIS A O 1
ATOM 584 N N . VAL A 1 77 ? 8.060 2.239 0.420 1.00 82.81 77 VAL A N 1
ATOM 585 C CA . VAL A 1 77 ? 8.125 2.339 -1.036 1.00 82.81 77 VAL A CA 1
ATOM 586 C C . VAL A 1 77 ? 9.274 3.280 -1.374 1.00 82.81 77 VAL A C 1
ATOM 588 O O . VAL A 1 77 ? 9.145 4.497 -1.258 1.00 82.81 77 VAL A O 1
ATOM 591 N N . GLY A 1 78 ? 10.414 2.701 -1.732 1.00 78.00 78 GLY A N 1
ATOM 592 C CA . GLY A 1 78 ? 11.599 3.406 -2.205 1.00 78.00 78 GLY A CA 1
ATOM 593 C C . GLY A 1 78 ? 11.724 3.358 -3.728 1.00 78.00 78 GLY A C 1
ATOM 594 O O . GLY A 1 78 ? 10.930 2.716 -4.423 1.00 78.00 78 GLY A O 1
ATOM 595 N N . SER A 1 79 ? 12.756 4.028 -4.242 1.00 74.12 79 SER A N 1
ATOM 596 C CA . SER A 1 79 ? 13.097 4.048 -5.671 1.00 74.12 79 SER A CA 1
ATOM 597 C C . SER A 1 79 ? 13.537 2.683 -6.204 1.00 74.12 79 SER A C 1
ATOM 599 O O . SER A 1 79 ? 13.297 2.385 -7.368 1.00 74.12 79 SER A O 1
ATOM 601 N N . GLU A 1 80 ? 14.154 1.858 -5.355 1.00 74.06 80 GLU A N 1
ATOM 602 C CA . GLU A 1 80 ? 14.749 0.571 -5.751 1.00 74.06 80 GLU A CA 1
ATOM 603 C C . GLU A 1 80 ? 14.116 -0.641 -5.063 1.00 74.06 80 GLU A C 1
ATOM 605 O O . GLU A 1 80 ? 14.256 -1.763 -5.537 1.00 74.06 80 GLU A O 1
ATOM 610 N N . GLU A 1 81 ? 13.394 -0.437 -3.962 1.00 75.12 81 GLU A N 1
ATOM 611 C CA . GLU A 1 81 ? 12.707 -1.518 -3.264 1.00 75.12 81 GLU A CA 1
ATOM 612 C C . GLU A 1 81 ? 11.354 -1.067 -2.730 1.00 75.12 81 GLU A C 1
ATOM 614 O O . GLU A 1 81 ? 11.164 0.091 -2.348 1.00 75.12 81 GLU A O 1
ATOM 619 N N . ALA A 1 82 ? 10.435 -2.019 -2.605 1.00 76.75 82 ALA A N 1
ATOM 620 C CA . ALA A 1 82 ? 9.327 -1.882 -1.684 1.00 76.75 82 ALA A CA 1
ATOM 621 C C . ALA A 1 82 ? 9.183 -3.118 -0.814 1.00 76.75 82 ALA A C 1
ATOM 623 O O . ALA A 1 82 ? 9.364 -4.253 -1.258 1.00 76.75 82 ALA A O 1
ATOM 624 N N . ARG A 1 83 ? 8.829 -2.887 0.447 1.00 80.25 83 ARG A N 1
ATOM 625 C CA . ARG A 1 83 ? 8.730 -3.942 1.451 1.00 80.25 83 ARG A CA 1
ATOM 626 C C . ARG A 1 83 ? 7.667 -3.631 2.483 1.00 80.25 83 ARG A C 1
ATOM 628 O O . ARG A 1 83 ? 7.398 -2.473 2.799 1.00 80.25 83 ARG A O 1
ATOM 635 N N . VAL A 1 84 ? 7.110 -4.689 3.057 1.00 82.50 84 VAL A N 1
ATOM 636 C CA . VAL A 1 84 ? 6.219 -4.580 4.211 1.00 82.50 84 VAL A CA 1
ATOM 637 C C . VAL A 1 84 ? 7.048 -4.246 5.449 1.00 82.50 84 VAL A C 1
ATOM 639 O O . VAL A 1 84 ? 8.002 -4.945 5.791 1.00 82.50 84 VAL A O 1
ATOM 642 N N . CYS A 1 85 ? 6.672 -3.180 6.146 1.00 80.50 85 CYS A N 1
ATOM 643 C CA . CYS A 1 85 ? 7.279 -2.751 7.397 1.00 80.50 85 CYS A CA 1
ATOM 644 C C . CYS A 1 85 ? 6.463 -3.276 8.579 1.00 80.50 85 CYS A C 1
ATOM 646 O O . CYS A 1 85 ? 5.798 -2.505 9.267 1.00 80.50 85 CYS A O 1
ATOM 648 N N . ALA A 1 86 ? 6.544 -4.584 8.839 1.00 74.25 86 ALA A N 1
ATOM 649 C CA . ALA A 1 86 ? 5.748 -5.260 9.873 1.00 74.25 86 ALA A CA 1
ATOM 650 C C . ALA A 1 86 ? 5.840 -4.592 11.264 1.00 74.25 86 ALA A C 1
ATOM 652 O O . ALA A 1 86 ? 4.858 -4.487 11.991 1.00 74.25 86 ALA A O 1
ATOM 653 N N . HIS A 1 87 ? 7.012 -4.064 11.626 1.00 70.56 87 HIS A N 1
ATOM 654 C CA . HIS A 1 87 ? 7.230 -3.372 12.902 1.00 70.56 87 HIS A CA 1
ATOM 655 C C . HIS A 1 87 ? 6.525 -2.003 13.003 1.00 70.56 87 HIS A C 1
ATOM 657 O O . HIS A 1 87 ? 6.394 -1.467 14.101 1.00 70.56 87 HIS A O 1
ATOM 663 N N . LEU A 1 88 ? 6.065 -1.438 11.880 1.00 69.94 88 LEU A N 1
ATOM 664 C CA . LEU A 1 88 ? 5.325 -0.171 11.801 1.00 69.94 88 LEU A CA 1
ATOM 665 C C . LEU A 1 88 ? 3.812 -0.371 11.639 1.00 69.94 88 LEU A C 1
ATOM 667 O O . LEU A 1 88 ? 3.064 0.604 11.688 1.00 69.94 88 LEU A O 1
ATOM 671 N N . GLU A 1 89 ? 3.338 -1.615 11.512 1.00 65.44 89 GLU A N 1
ATOM 672 C CA . GLU A 1 89 ? 1.901 -1.945 11.512 1.00 65.44 89 GLU A CA 1
ATOM 673 C C . GLU A 1 89 ? 1.216 -1.591 12.842 1.00 65.44 89 GLU A C 1
ATOM 675 O O . GLU A 1 89 ? -0.009 -1.546 12.944 1.00 65.44 89 GLU A O 1
ATOM 680 N N . TRP A 1 90 ? 2.004 -1.278 13.871 1.00 55.34 90 TRP A N 1
ATOM 681 C CA . TRP A 1 90 ? 1.549 -0.868 15.192 1.00 55.34 90 TRP A CA 1
ATOM 682 C C . TRP A 1 90 ? 1.252 0.638 15.278 1.00 55.34 90 TRP A C 1
ATOM 684 O O . TRP A 1 90 ? 1.678 1.328 16.203 1.00 55.34 90 TRP A O 1
ATOM 694 N N . ASN A 1 91 ? 0.506 1.177 14.311 1.00 62.31 91 ASN A N 1
ATOM 695 C CA . ASN A 1 91 ? -0.021 2.535 14.416 1.00 62.31 91 ASN A CA 1
ATOM 696 C C . ASN A 1 91 ? -1.291 2.522 15.294 1.00 62.31 91 ASN A C 1
ATOM 698 O O . ASN A 1 91 ? -2.320 2.006 14.854 1.00 62.31 91 ASN A O 1
ATOM 702 N N . PRO A 1 92 ? -1.280 3.112 16.505 1.00 58.72 92 PRO A N 1
ATOM 703 C CA . PRO A 1 92 ? -2.398 3.021 17.449 1.00 58.72 92 PRO A CA 1
ATOM 704 C C . PRO A 1 92 ? -3.705 3.623 16.914 1.00 58.72 92 PRO A C 1
ATOM 706 O O . PRO A 1 92 ? -4.785 3.174 17.294 1.00 58.72 92 PRO A O 1
ATOM 709 N N . VAL A 1 93 ? -3.633 4.594 15.997 1.00 63.72 93 VAL A N 1
ATOM 710 C CA . VAL A 1 93 ? -4.818 5.183 15.353 1.00 63.72 93 VAL A CA 1
ATOM 711 C C . VAL A 1 93 ? -5.462 4.186 14.387 1.00 63.72 93 VAL A C 1
ATOM 713 O O . VAL A 1 93 ? -6.683 4.042 14.368 1.00 63.72 93 VAL A O 1
ATOM 716 N N . LEU A 1 94 ? -4.648 3.451 13.627 1.00 60.66 94 LEU A N 1
ATOM 717 C CA . LEU A 1 94 ? -5.128 2.458 12.662 1.00 60.66 94 LEU A CA 1
ATOM 718 C C . LEU A 1 94 ? -5.538 1.149 13.350 1.00 60.66 94 LEU A C 1
ATOM 720 O O . LEU A 1 94 ? -6.557 0.573 12.982 1.00 60.66 94 LEU A O 1
ATOM 724 N N . SER A 1 95 ? -4.846 0.740 14.419 1.00 61.66 95 SER A N 1
ATOM 725 C CA . SER A 1 95 ? -5.283 -0.362 15.289 1.00 61.66 95 SER A CA 1
ATOM 726 C C . SER A 1 95 ? -6.654 -0.090 15.903 1.00 61.66 95 SER A C 1
ATOM 728 O O . SER A 1 95 ? -7.494 -0.987 15.951 1.00 61.66 95 SER A O 1
ATOM 730 N N . ARG A 1 96 ? -6.915 1.153 16.330 1.00 63.62 96 ARG A N 1
ATOM 731 C CA . ARG A 1 96 ? -8.227 1.550 16.849 1.00 63.62 96 ARG A CA 1
ATOM 732 C C . ARG A 1 96 ? -9.309 1.473 15.772 1.00 63.62 96 ARG A C 1
ATOM 734 O O . ARG A 1 96 ? -10.344 0.867 16.017 1.00 63.62 96 ARG A O 1
ATOM 741 N N . ALA A 1 97 ? -9.050 2.004 14.577 1.00 65.12 97 ALA A N 1
ATOM 742 C CA . ALA A 1 97 ? -9.991 1.921 13.458 1.00 65.12 97 ALA A CA 1
ATOM 743 C C . ALA A 1 97 ? -10.268 0.464 13.024 1.00 65.12 97 ALA A C 1
ATOM 745 O O . ALA A 1 97 ? -11.416 0.101 12.757 1.00 65.12 97 ALA A O 1
ATOM 746 N N . ARG A 1 98 ? -9.240 -0.399 13.008 1.00 67.50 98 ARG A N 1
ATOM 747 C CA . ARG A 1 98 ? -9.376 -1.839 12.732 1.00 67.50 98 ARG A CA 1
ATOM 748 C C . ARG A 1 98 ? -10.239 -2.524 13.796 1.00 67.50 98 ARG A C 1
ATOM 750 O O . ARG A 1 98 ? -11.169 -3.243 13.442 1.00 67.50 98 ARG A O 1
ATOM 757 N N . ALA A 1 99 ? -9.984 -2.254 15.077 1.00 65.06 99 ALA A N 1
ATOM 758 C CA . ALA A 1 99 ? -10.774 -2.792 16.184 1.00 65.06 99 ALA A CA 1
ATOM 759 C C . ALA A 1 99 ? -12.236 -2.308 16.151 1.00 65.06 99 ALA A C 1
ATOM 761 O O . ALA A 1 99 ? -13.149 -3.086 16.416 1.00 65.06 99 ALA A O 1
ATOM 762 N N . GLU A 1 100 ? -12.483 -1.047 15.784 1.00 77.50 100 GLU A N 1
ATOM 763 C CA . GLU A 1 100 ? -13.834 -0.494 15.626 1.00 77.50 100 GLU A CA 1
ATOM 764 C C . GLU A 1 100 ? -14.598 -1.168 14.472 1.00 77.50 100 GLU A C 1
ATOM 766 O O . GLU A 1 100 ? -15.754 -1.559 14.652 1.00 77.50 100 GLU A O 1
ATOM 771 N N . ASN A 1 101 ? -13.953 -1.385 13.319 1.00 76.06 101 ASN A N 1
ATOM 772 C CA . ASN A 1 101 ? -14.555 -2.114 12.197 1.00 76.06 101 ASN A CA 1
ATOM 773 C C . ASN A 1 101 ? -14.846 -3.581 12.549 1.00 76.06 101 ASN A C 1
ATOM 775 O O . ASN A 1 101 ? -15.960 -4.046 12.310 1.00 76.06 101 ASN A O 1
ATOM 779 N N . GLN A 1 102 ? -13.893 -4.277 13.176 1.00 74.06 102 GLN A N 1
ATOM 780 C CA . GLN A 1 102 ? -14.074 -5.662 13.629 1.00 74.06 102 GLN A CA 1
ATOM 781 C C . GLN A 1 102 ? -15.206 -5.781 14.658 1.00 74.06 102 GLN A C 1
ATOM 783 O O . GLN A 1 102 ? -16.027 -6.694 14.581 1.00 74.06 102 GLN A O 1
ATOM 788 N N . ASN A 1 103 ? -15.310 -4.827 15.589 1.00 76.12 103 ASN A N 1
ATOM 789 C CA . ASN A 1 103 ? -16.418 -4.774 16.540 1.00 76.12 103 ASN A CA 1
ATOM 790 C C . ASN A 1 103 ? -17.764 -4.548 15.846 1.00 76.12 103 ASN A C 1
ATOM 792 O O . ASN A 1 103 ? -18.752 -5.173 16.229 1.00 76.12 103 ASN A O 1
ATOM 796 N N . ARG A 1 104 ? -17.827 -3.679 14.830 1.00 84.00 104 ARG A N 1
ATOM 797 C CA . ARG A 1 104 ? -19.061 -3.455 14.064 1.00 84.00 104 ARG A CA 1
ATOM 798 C C . ARG A 1 104 ? -19.504 -4.729 13.345 1.00 84.00 104 ARG A C 1
ATOM 800 O O . ARG A 1 104 ? -20.652 -5.129 13.499 1.00 84.00 104 ARG A O 1
ATOM 807 N N . GLU A 1 105 ? -18.595 -5.396 12.639 1.00 87.50 105 GLU A N 1
ATOM 808 C CA . GLU A 1 105 ? -18.872 -6.664 11.947 1.00 87.50 105 GLU A CA 1
ATOM 809 C C . GLU A 1 105 ? -19.339 -7.762 12.915 1.00 87.50 105 GLU A C 1
ATOM 811 O O . GLU A 1 105 ? -20.295 -8.491 12.634 1.00 87.50 105 GLU A O 1
ATOM 816 N N . TYR A 1 106 ? -18.715 -7.847 14.093 1.00 85.06 106 TYR A N 1
ATOM 817 C CA . TYR A 1 106 ? -19.133 -8.766 15.147 1.00 85.06 106 TYR A CA 1
ATOM 818 C C . TYR A 1 106 ? -20.547 -8.453 15.659 1.00 85.06 106 TYR A C 1
ATOM 820 O O . TYR A 1 106 ? -21.379 -9.355 15.770 1.00 85.06 106 TYR A O 1
ATOM 828 N N . LEU A 1 107 ? -20.856 -7.180 15.923 1.00 85.75 107 LEU A N 1
ATOM 829 C CA . LEU A 1 107 ? -22.185 -6.753 16.368 1.00 85.75 107 LEU A CA 1
ATOM 830 C C . LEU A 1 107 ? -23.263 -6.997 15.309 1.00 85.75 107 LEU A C 1
ATOM 832 O O . LEU A 1 107 ? -24.364 -7.424 15.654 1.00 85.75 107 LEU A O 1
ATOM 836 N N . ASP A 1 108 ? -22.959 -6.774 14.034 1.00 90.31 108 ASP A N 1
ATOM 837 C CA . ASP A 1 108 ? -23.887 -7.050 12.937 1.00 90.31 108 ASP A CA 1
ATOM 838 C C . ASP A 1 108 ? -24.126 -8.558 12.778 1.00 90.31 108 ASP A C 1
ATOM 840 O O . ASP A 1 108 ? -25.266 -8.991 12.600 1.00 90.31 108 ASP A O 1
ATOM 844 N N . THR A 1 109 ? -23.088 -9.376 12.972 1.00 88.62 109 THR A N 1
ATOM 845 C CA . THR A 1 109 ? -23.212 -10.841 13.028 1.00 88.62 109 THR A CA 1
ATOM 846 C C . THR A 1 109 ? -24.092 -11.289 14.197 1.00 88.62 109 THR A C 1
ATOM 848 O O . THR A 1 109 ? -24.962 -12.145 14.027 1.00 88.62 109 THR A O 1
ATOM 851 N N . LEU A 1 110 ? -23.910 -10.704 15.386 1.00 85.38 110 LEU A N 1
ATOM 852 C CA . LEU A 1 110 ? -24.756 -10.986 16.548 1.00 85.38 110 LEU A CA 1
ATOM 853 C C . LEU A 1 110 ? -26.209 -10.580 16.290 1.00 85.38 110 LEU A C 1
ATOM 855 O O . LEU A 1 110 ? -27.109 -11.380 16.530 1.00 85.38 110 LEU A O 1
ATOM 859 N N . ARG A 1 111 ? -26.452 -9.380 15.752 1.00 89.88 111 ARG A N 1
ATOM 860 C CA . ARG A 1 111 ? -27.803 -8.932 15.382 1.00 89.88 111 ARG A CA 1
ATOM 861 C C . ARG A 1 111 ? -28.453 -9.903 14.410 1.00 89.88 111 ARG A C 1
ATOM 863 O O . ARG A 1 111 ? -29.567 -10.335 14.663 1.00 89.88 111 ARG A O 1
ATOM 870 N N . ALA A 1 112 ? -27.752 -10.306 13.354 1.00 87.81 112 ALA A N 1
ATOM 871 C CA . ALA A 1 112 ? -28.271 -11.278 12.397 1.00 87.81 112 ALA A CA 1
ATOM 872 C C . ALA A 1 112 ? -28.587 -12.636 13.051 1.00 87.81 112 ALA A C 1
ATOM 874 O O . ALA A 1 112 ? -29.594 -13.264 12.727 1.00 87.81 112 ALA A O 1
ATOM 875 N N . LYS A 1 113 ? -27.751 -13.086 13.995 1.00 85.94 113 LYS A N 1
ATOM 876 C CA . LYS A 1 113 ? -27.908 -14.378 14.679 1.00 85.94 113 LYS A CA 1
ATOM 877 C C . LYS A 1 113 ? -29.044 -14.390 15.706 1.00 85.94 113 LYS A C 1
ATOM 879 O O . LYS 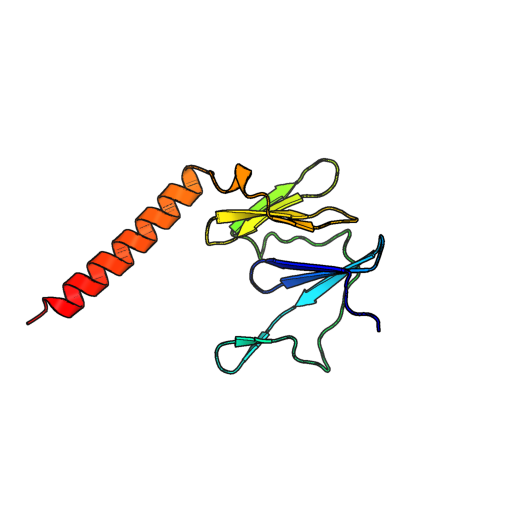A 1 113 ? -29.674 -15.428 15.888 1.00 85.94 113 LYS A O 1
ATOM 884 N N . PHE A 1 114 ? -29.289 -13.262 16.367 1.00 84.31 114 PHE A N 1
ATOM 885 C CA . PHE A 1 114 ? -30.253 -13.128 17.463 1.00 84.31 114 PHE A CA 1
ATOM 886 C C . PHE A 1 114 ? -31.506 -12.315 17.091 1.00 84.31 114 PHE A C 1
ATOM 888 O O . PHE A 1 114 ? -32.324 -12.043 17.960 1.00 84.31 114 PHE A O 1
ATOM 895 N N . ALA A 1 115 ? -31.704 -11.953 15.819 1.00 73.31 115 ALA A N 1
ATOM 896 C CA . ALA A 1 115 ? -32.919 -11.292 15.319 1.00 73.31 115 ALA A CA 1
ATOM 897 C C . ALA A 1 115 ? -34.142 -12.234 15.182 1.00 73.31 115 ALA A C 1
ATOM 899 O O . ALA A 1 115 ? -35.019 -11.981 14.356 1.00 73.31 115 ALA A O 1
ATOM 900 N N . LYS A 1 116 ? -34.197 -13.324 15.959 1.00 54.78 116 LYS A N 1
ATOM 901 C CA . LYS A 1 116 ? -35.340 -14.246 16.042 1.00 54.78 116 LYS A CA 1
ATOM 902 C C . LYS A 1 116 ? -35.979 -14.179 17.417 1.00 54.78 116 LYS A C 1
ATOM 904 O O . LYS A 1 116 ? -35.231 -14.374 18.398 1.00 54.78 116 LYS A O 1
#

pLDDT: mean 73.48, std 9.74, range [48.66, 90.31]

Sequence (116 aa):
MKPPEHVILIGRKLIAYDGSNAYVAQLYFKHGALLLSCPETQWEPSPAHDLSADCAKLVQLGEGALAYDTQGTAYHVGSEEARVCAHLEWNPVLSRARAENQNREYLDTLRAKFAK

Secondary structure (DSSP, 8-state):
-PPPSEEEEETTEEEEEETTEEEEEE-EEETTEEE--TTT---EESSS---TTTSSEEEE-SSSEEEE-TT--EEEE-SS-EEE-GGG---HHHHHHHHHHHHHHHHHHHHHHH--

Nearest PDB structures (foldseek):
  4x33-assembly1_B  TM=3.552E-01  e=9.315E-01  Saccharomyces cerevisiae S288C
  8hme-assembly1_D  TM=4.038E-01  e=1.380E+00  Tetrahymena thermophila
  8eti-assembly1_5  TM=3.468E-01  e=4.245E+00  Schizosaccharomyces pombe
  7d5s-assembly1_B3  TM=3.476E-01  e=7.444E+00  Saccharomyces cerevisiae S288C
  7kra-assembly1_A  TM=2.500E-01  e=4.750E+00  Saccharomyces cerevisiae

Mean predicted aligned error: 11.48 Å

Organism: NCBI:txid2600177

Radius of gyration: 17.27 Å; Cα contacts (8 Å, |Δi|>4): 181; chains: 1; bounding box: 52×26×40 Å

Solvent-accessible surface area (backbone atoms only — not comparable to full-atom values): 6696 Å² total; per-residue (Å²): 132,80,82,60,83,41,74,51,77,44,74,48,36,39,40,34,23,57,73,76,43,28,30,34,31,67,45,44,82,54,96,93,39,81,36,79,58,78,92,76,54,59,73,42,77,42,86,79,78,84,52,64,89,39,27,70,41,69,43,83,49,96,82,36,32,41,36,19,34,87,76,30,53,27,30,40,40,40,54,58,51,68,45,76,35,72,89,57,37,76,40,70,70,38,5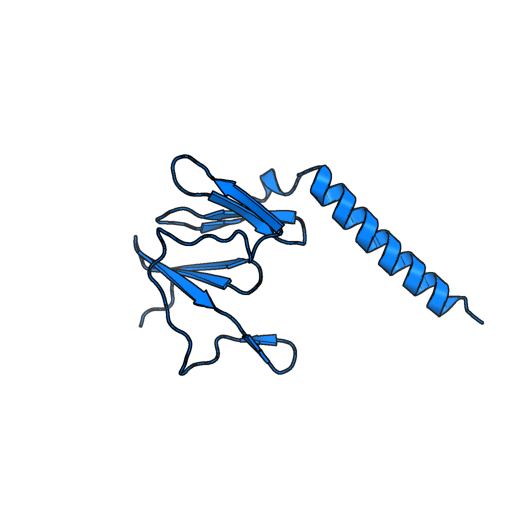0,49,53,45,52,53,51,53,50,50,56,51,50,52,51,47,47,68,74,61,76,115

Foldseek 3Di:
DDAFPDWDDQQQWIWGADALWIWIWGWDDDPNDTDDDPPPTDTDTDDDDDCVVRAPDWADDPFFIWGAHLQQFTWTGGSHDIDTPNVRSPPVVSVVVNVVVVVVVVVVVVCVVPVD